Protein AF-A0A7W6DRS0-F1 (afdb_monomer)

Secondary structure (DSSP, 8-state):
--TT-S-GGGS-GGG--HHHHHHHHHHHHHTTHHHHHHHHHHHTTTT-S---------PPPGGG--PPP-------

pLDDT: mean 79.61, std 14.5, range [48.88, 97.75]

Mean predicted aligned error: 9.72 Å

Foldseek 3Di:
DDPQQQALCPPDCVCPDSVVNVVVVVVCVVVVVVVVCVVVVVVVPPPPPDDDDDDDDDGGDPSSPPDDDDPPPPPD

Organism: NCBI:txid943940

InterPro domains:
  IPR025161 Insertion element IS402-like domain [PF13340] (2-38)
  IPR052909 Transposase_6_like [PTHR46637] (3-70)

Structure (mmCIF, N/CA/C/O backbone):
data_AF-A0A7W6DRS0-F1
#
_entry.id   AF-A0A7W6DRS0-F1
#
loop_
_atom_site.group_PDB
_atom_site.id
_atom_site.type_symbol
_atom_site.label_atom_id
_atom_site.label_alt_id
_atom_site.label_comp_id
_atom_site.label_asym_id
_atom_site.label_entity_id
_atom_site.label_seq_id
_atom_site.pdbx_PDB_ins_code
_atom_site.Cartn_x
_atom_site.Cartn_y
_atom_site.Cartn_z
_atom_site.occupancy
_atom_site.B_iso_or_equiv
_atom_site.auth_seq_id
_atom_site.auth_comp_id
_atom_site.auth_asym_id
_atom_site.auth_atom_id
_atom_site.pdbx_PDB_model_num
ATOM 1 N N . MET A 1 1 ? 12.961 -16.463 0.447 1.00 51.19 1 MET A N 1
ATOM 2 C CA . MET A 1 1 ? 12.454 -15.210 -0.162 1.00 51.19 1 MET A CA 1
ATOM 3 C C . MET A 1 1 ? 13.121 -15.002 -1.511 1.00 51.19 1 MET A C 1
ATOM 5 O O . MET A 1 1 ? 14.343 -15.024 -1.582 1.00 51.19 1 MET A O 1
ATOM 9 N N . ASN A 1 2 ? 12.334 -14.875 -2.581 1.00 54.12 2 ASN A N 1
ATOM 10 C CA . ASN A 1 2 ? 12.842 -14.798 -3.951 1.00 54.12 2 ASN A CA 1
ATOM 11 C C . ASN A 1 2 ? 13.739 -13.552 -4.120 1.00 54.12 2 ASN A C 1
ATOM 13 O O . ASN A 1 2 ? 13.323 -12.442 -3.788 1.00 54.12 2 ASN A O 1
ATOM 17 N N . ARG A 1 3 ? 14.966 -13.721 -4.629 1.00 59.94 3 ARG A N 1
ATOM 18 C CA . ARG A 1 3 ? 16.035 -12.694 -4.716 1.00 59.94 3 ARG A CA 1
ATOM 19 C C . ARG A 1 3 ? 15.733 -11.534 -5.688 1.00 59.94 3 ARG A C 1
ATOM 21 O O . ARG A 1 3 ? 16.609 -10.740 -6.020 1.00 59.94 3 ARG A O 1
ATOM 28 N N . ASN A 1 4 ? 14.493 -11.421 -6.160 1.00 68.44 4 ASN A N 1
ATOM 29 C CA . ASN A 1 4 ? 14.134 -10.616 -7.324 1.00 68.44 4 ASN A CA 1
ATOM 30 C C . ASN A 1 4 ? 13.667 -9.196 -6.986 1.00 68.44 4 ASN A C 1
ATOM 32 O O . ASN A 1 4 ? 13.422 -8.411 -7.900 1.00 68.44 4 ASN A O 1
ATOM 36 N N . GLY A 1 5 ? 13.611 -8.832 -5.703 1.00 77.50 5 GLY A N 1
ATOM 37 C CA . GLY A 1 5 ? 13.393 -7.451 -5.275 1.00 77.50 5 GLY A CA 1
ATOM 38 C C . GLY A 1 5 ? 11.955 -6.948 -5.402 1.00 77.50 5 GLY A C 1
ATOM 39 O O . GLY A 1 5 ? 11.781 -5.739 -5.419 1.00 77.50 5 GLY A O 1
ATOM 40 N N . LEU A 1 6 ?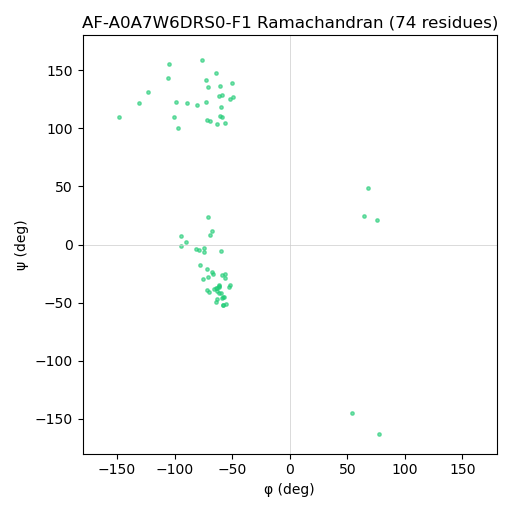 10.950 -7.835 -5.457 1.00 84.88 6 LEU A N 1
ATOM 41 C CA . LEU A 1 6 ? 9.513 -7.498 -5.529 1.00 84.88 6 LEU A CA 1
ATOM 42 C C . LEU A 1 6 ? 9.091 -6.839 -6.858 1.00 84.88 6 LEU A C 1
ATOM 44 O O . LEU A 1 6 ? 8.422 -5.806 -6.878 1.00 84.88 6 LEU A O 1
ATOM 48 N N . ARG A 1 7 ? 9.491 -7.418 -7.998 1.00 87.25 7 ARG A N 1
ATOM 49 C CA . ARG A 1 7 ? 9.065 -6.928 -9.322 1.00 87.25 7 ARG A CA 1
ATOM 50 C C . ARG A 1 7 ? 7.599 -7.266 -9.569 1.00 87.25 7 ARG A C 1
ATOM 52 O O . ARG A 1 7 ? 7.178 -8.398 -9.360 1.00 87.25 7 ARG A O 1
ATOM 59 N N . TRP A 1 8 ? 6.869 -6.352 -10.207 1.00 87.44 8 TRP A N 1
ATOM 60 C CA . TRP A 1 8 ? 5.513 -6.620 -10.714 1.00 87.44 8 TRP A CA 1
ATOM 61 C C . TRP A 1 8 ? 5.441 -7.808 -11.682 1.00 87.44 8 TRP A C 1
ATOM 63 O O . TRP A 1 8 ? 4.402 -8.449 -11.790 1.00 87.44 8 TRP A O 1
ATOM 73 N N . ARG A 1 9 ? 6.535 -8.091 -12.407 1.00 87.31 9 ARG A N 1
ATOM 74 C CA . ARG A 1 9 ? 6.631 -9.231 -13.334 1.00 87.31 9 ARG A CA 1
ATOM 75 C C . ARG A 1 9 ? 6.591 -10.583 -12.615 1.00 87.31 9 ARG A C 1
ATOM 77 O O . ARG A 1 9 ? 6.173 -11.553 -13.231 1.00 87.31 9 ARG A O 1
ATOM 84 N N . ASP A 1 10 ? 6.988 -10.619 -11.348 1.00 87.69 10 ASP A N 1
ATOM 85 C CA . ASP A 1 10 ? 7.044 -11.847 -10.556 1.00 87.69 10 ASP A CA 1
ATOM 86 C C . ASP A 1 10 ? 5.722 -12.111 -9.813 1.00 87.69 10 ASP A C 1
ATOM 88 O O . ASP A 1 10 ? 5.625 -13.066 -9.046 1.00 87.69 10 ASP A O 1
ATOM 92 N N . ALA A 1 11 ? 4.705 -11.261 -10.009 1.00 88.25 11 ALA A N 1
ATOM 93 C C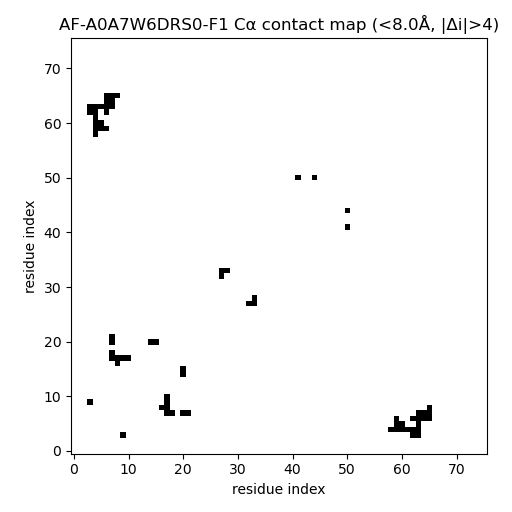A . ALA A 1 11 ? 3.382 -11.479 -9.443 1.00 88.25 11 ALA A CA 1
ATOM 94 C C . ALA A 1 11 ? 2.738 -12.757 -10.022 1.00 88.25 11 ALA A C 1
ATOM 96 O O . ALA A 1 11 ? 2.962 -13.068 -11.196 1.00 88.25 11 ALA A O 1
ATOM 97 N N . PRO A 1 12 ? 1.907 -13.473 -9.239 1.00 91.44 12 PRO A N 1
ATOM 98 C CA . PRO A 1 12 ? 1.184 -14.646 -9.721 1.00 91.44 12 PRO A CA 1
ATOM 99 C C . PRO A 1 12 ? 0.433 -14.386 -11.030 1.00 91.44 12 PRO A C 1
ATOM 101 O O . PRO A 1 12 ? -0.223 -13.354 -11.192 1.00 91.44 12 PRO A O 1
ATOM 104 N N . SER A 1 13 ? 0.481 -15.353 -11.948 1.00 89.88 13 SER A N 1
ATOM 105 C CA . SER A 1 13 ? -0.159 -15.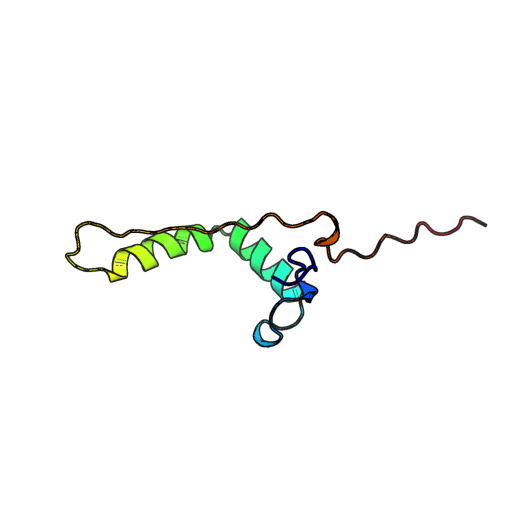260 -13.268 1.00 89.88 13 SER A CA 1
ATOM 106 C C . SER A 1 13 ? -1.674 -15.047 -13.194 1.00 89.88 13 SER A C 1
ATOM 108 O O . SER A 1 13 ? -2.239 -14.420 -14.088 1.00 89.88 13 SER A O 1
ATOM 110 N N . ALA A 1 14 ? -2.319 -15.485 -12.106 1.00 95.62 14 ALA A N 1
ATOM 111 C CA . ALA A 1 14 ? -3.738 -15.261 -11.825 1.00 95.62 14 ALA A CA 1
ATOM 112 C C . ALA A 1 14 ? -4.139 -13.770 -11.810 1.00 95.62 14 ALA A C 1
ATOM 114 O O . ALA A 1 14 ? -5.285 -13.435 -12.097 1.00 95.62 14 ALA A O 1
ATOM 115 N N . TYR A 1 1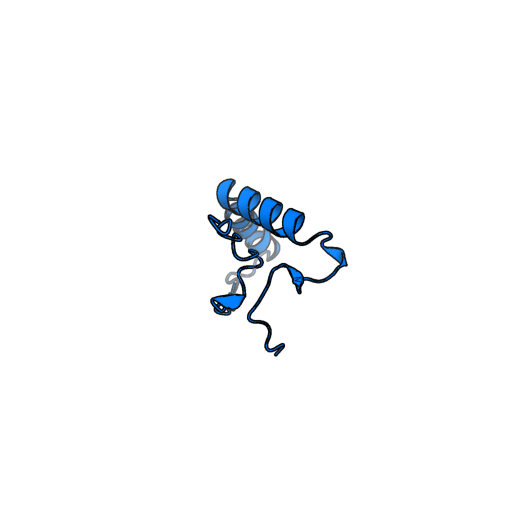5 ? -3.204 -12.852 -11.536 1.00 90.75 15 TYR A N 1
ATOM 116 C CA . TYR A 1 15 ? -3.462 -11.407 -11.587 1.00 90.75 15 TYR A CA 1
ATOM 117 C C . TYR A 1 15 ? -3.397 -10.813 -13.004 1.00 90.75 15 TYR A C 1
ATOM 119 O O . TYR A 1 15 ? -3.675 -9.624 -13.199 1.00 90.75 15 TYR A O 1
ATOM 127 N N . GLY A 1 16 ? -3.050 -11.630 -13.999 1.00 93.06 16 GLY A N 1
ATOM 128 C CA . GLY A 1 16 ? -2.918 -11.234 -15.391 1.00 93.06 16 GLY A CA 1
ATOM 129 C C . GLY A 1 16 ? -1.613 -10.486 -15.693 1.00 93.06 16 GLY A C 1
ATOM 130 O O . GLY A 1 16 ? -0.647 -10.535 -14.928 1.00 93.06 16 GLY A O 1
ATOM 131 N N . PRO A 1 17 ? -1.541 -9.784 -16.838 1.00 93.62 17 PRO A N 1
ATOM 132 C CA . PRO A 1 17 ? -0.315 -9.122 -17.269 1.00 93.62 17 PRO A CA 1
ATOM 133 C C . PRO A 1 17 ? 0.194 -8.083 -16.257 1.00 93.62 17 PRO A C 1
ATOM 135 O O . PRO A 1 17 ? -0.523 -7.149 -15.892 1.00 93.62 17 PRO A O 1
ATOM 138 N N . HIS A 1 18 ? 1.475 -8.168 -15.884 1.00 89.75 18 HIS A N 1
ATOM 139 C CA . HIS A 1 18 ? 2.110 -7.293 -14.881 1.00 89.75 18 HIS A CA 1
ATOM 140 C C . HIS A 1 18 ? 1.923 -5.781 -15.125 1.00 89.75 18 HIS A C 1
ATOM 142 O O . HIS A 1 18 ? 1.770 -5.007 -14.181 1.00 89.75 18 HIS A O 1
ATOM 148 N N . LYS A 1 19 ? 1.894 -5.332 -16.391 1.00 88.12 19 LYS A N 1
ATOM 149 C CA . LYS A 1 19 ? 1.624 -3.921 -16.735 1.00 88.12 19 LYS A CA 1
ATOM 150 C C . LYS A 1 19 ? 0.202 -3.500 -16.358 1.00 88.12 19 LYS A C 1
ATOM 152 O O . LYS A 1 19 ? -0.006 -2.372 -15.911 1.00 88.12 19 LYS A O 1
ATOM 157 N N . THR A 1 20 ? -0.767 -4.389 -16.549 1.00 93.06 20 THR A N 1
ATOM 158 C CA . THR A 1 20 ? -2.172 -4.164 -16.195 1.00 93.06 20 THR A CA 1
ATOM 159 C C . THR A 1 20 ? -2.340 -4.146 -14.681 1.00 93.06 20 THR A C 1
ATOM 161 O O . THR A 1 20 ? -3.023 -3.259 -14.167 1.00 93.06 20 THR A O 1
ATOM 164 N N . LEU A 1 21 ? -1.652 -5.046 -13.969 1.00 92.06 21 LEU A N 1
ATOM 165 C CA . LEU A 1 21 ? -1.630 -5.084 -12.507 1.00 92.06 21 LEU A CA 1
ATOM 166 C C . LEU A 1 21 ? -1.129 -3.760 -11.911 1.00 92.06 21 LEU A C 1
ATOM 168 O O . LEU A 1 21 ? -1.847 -3.138 -11.131 1.00 92.06 21 LEU A O 1
ATOM 172 N N . TYR A 1 22 ? 0.036 -3.270 -12.353 1.00 90.25 22 TYR A N 1
ATOM 173 C CA . TYR A 1 22 ? 0.570 -1.979 -11.899 1.00 90.25 22 TYR A CA 1
ATOM 174 C C . TYR A 1 22 ? -0.401 -0.819 -12.172 1.00 90.25 22 TYR A C 1
ATOM 176 O O . TYR A 1 22 ? -0.655 0.007 -11.296 1.00 90.25 22 TYR A O 1
ATOM 184 N N . ARG A 1 23 ? -0.986 -0.753 -13.378 1.00 93.38 23 ARG A N 1
ATOM 185 C CA . ARG A 1 23 ? -1.941 0.311 -13.736 1.00 93.38 23 ARG A CA 1
ATOM 186 C C . ARG A 1 23 ? -3.203 0.267 -12.880 1.00 93.38 23 ARG A C 1
ATOM 188 O O . ARG A 1 23 ? -3.702 1.324 -12.500 1.00 93.38 23 ARG A O 1
ATOM 195 N N . ARG A 1 24 ? -3.727 -0.926 -12.588 1.00 94.75 24 ARG A N 1
ATOM 196 C CA . ARG A 1 24 ? -4.888 -1.103 -11.708 1.00 94.75 24 ARG A CA 1
ATOM 197 C C . ARG A 1 24 ? -4.556 -0.654 -10.292 1.00 94.75 24 ARG A C 1
ATOM 199 O O . ARG A 1 24 ? -5.291 0.165 -9.753 1.00 94.75 24 ARG A O 1
ATOM 206 N N . TRP A 1 25 ? -3.436 -1.128 -9.751 1.00 93.25 25 TRP A N 1
ATOM 207 C CA . TRP A 1 25 ? -2.962 -0.750 -8.423 1.00 93.25 25 TRP A CA 1
ATOM 208 C C . TRP A 1 25 ? -2.830 0.771 -8.293 1.00 93.25 25 TRP A C 1
ATOM 210 O O . TRP A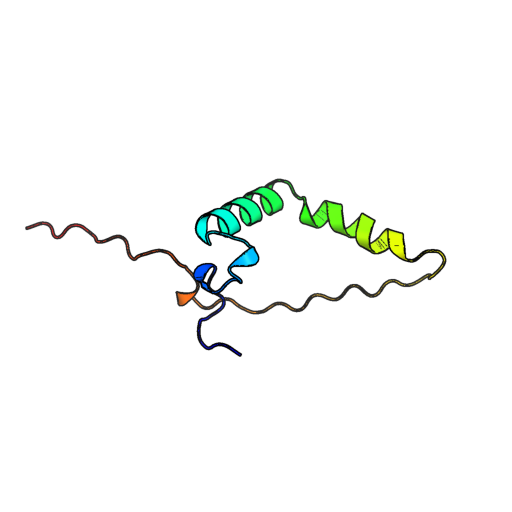 1 25 ? -3.456 1.361 -7.418 1.00 93.25 25 TRP A O 1
ATOM 220 N N . LYS A 1 26 ? -2.142 1.430 -9.237 1.00 94.06 26 LYS A N 1
ATOM 221 C CA . LYS A 1 26 ? -1.980 2.892 -9.236 1.00 94.06 26 LYS A CA 1
ATOM 222 C C . LYS A 1 26 ? -3.325 3.627 -9.271 1.00 94.06 26 LYS A C 1
ATOM 224 O O . LYS A 1 26 ? -3.545 4.520 -8.462 1.00 94.06 26 LYS A O 1
ATOM 229 N N . ARG A 1 27 ? -4.251 3.216 -10.148 1.00 97.00 27 ARG A N 1
ATOM 230 C CA . ARG A 1 27 ? -5.601 3.808 -10.217 1.00 97.00 27 ARG A CA 1
ATOM 231 C C . ARG A 1 27 ? -6.384 3.622 -8.918 1.00 97.00 27 ARG A C 1
ATOM 233 O O . ARG A 1 27 ? -7.174 4.485 -8.560 1.00 97.00 27 ARG A O 1
ATOM 240 N N . TRP A 1 28 ? -6.216 2.492 -8.237 1.00 97.00 28 TRP A N 1
ATOM 241 C CA . TRP A 1 28 ? -6.877 2.227 -6.959 1.00 97.00 28 TRP A CA 1
ATOM 242 C C . TRP A 1 28 ? -6.292 3.068 -5.827 1.00 97.00 28 TRP A C 1
ATOM 244 O O . TRP A 1 28 ? -7.063 3.602 -5.030 1.00 97.00 28 TRP A O 1
ATOM 254 N N . CYS A 1 29 ? -4.969 3.252 -5.803 1.00 95.81 29 CYS A N 1
ATOM 255 C CA . CYS A 1 29 ? -4.305 4.194 -4.903 1.00 95.81 29 CYS A CA 1
ATOM 256 C C . CYS A 1 29 ? -4.824 5.620 -5.113 1.00 95.81 29 CYS A C 1
ATOM 258 O O . CYS A 1 29 ? -5.280 6.240 -4.161 1.00 95.81 29 CYS A O 1
ATOM 260 N N . GLU A 1 30 ? -4.822 6.113 -6.355 1.00 97.50 30 GLU A N 1
ATOM 261 C CA . GLU A 1 30 ? -5.281 7.470 -6.699 1.00 97.50 30 GLU A CA 1
ATOM 262 C C . GLU A 1 30 ? -6.763 7.687 -6.367 1.00 97.50 30 GLU A C 1
ATOM 264 O O . GLU A 1 30 ? -7.157 8.764 -5.936 1.00 97.50 30 GLU A O 1
ATOM 269 N N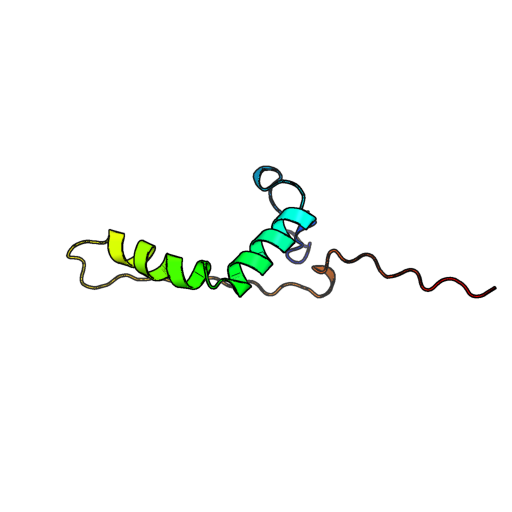 . LYS A 1 31 ? -7.596 6.651 -6.518 1.00 97.75 31 LYS A N 1
ATOM 270 C CA . LYS A 1 31 ? -9.013 6.695 -6.133 1.00 97.75 31 LYS A CA 1
ATOM 271 C C . LYS A 1 31 ? -9.244 6.515 -4.628 1.00 97.75 31 LYS A C 1
ATOM 273 O O . LYS A 1 31 ? -10.392 6.585 -4.193 1.00 97.75 31 LYS A O 1
ATOM 278 N N . GLY A 1 32 ? -8.212 6.246 -3.829 1.00 96.69 32 GLY A N 1
ATOM 279 C CA . GLY A 1 32 ? -8.347 5.976 -2.395 1.00 96.69 32 GLY A CA 1
ATOM 280 C C . GLY A 1 32 ? -9.138 4.702 -2.081 1.00 96.69 32 GLY A C 1
ATOM 281 O O . GLY A 1 32 ? -9.732 4.600 -1.014 1.00 96.69 32 GLY A O 1
ATOM 282 N N . ILE A 1 33 ? -9.185 3.732 -3.002 1.00 96.50 33 ILE A N 1
ATOM 283 C CA . ILE A 1 33 ? -9.978 2.502 -2.834 1.00 96.50 33 ILE A CA 1
ATOM 284 C C . ILE A 1 33 ? -9.492 1.699 -1.625 1.00 96.50 33 ILE A C 1
ATOM 286 O O . ILE A 1 33 ? -10.313 1.244 -0.838 1.00 96.50 33 ILE A O 1
ATOM 290 N N . PHE A 1 34 ? -8.175 1.593 -1.431 1.00 92.06 34 PHE A N 1
ATOM 291 C CA . PHE A 1 34 ? -7.606 0.891 -0.278 1.00 92.06 34 PHE A CA 1
ATOM 292 C C . PHE A 1 34 ? -8.054 1.506 1.052 1.00 92.06 34 PHE A C 1
ATOM 294 O O . PHE A 1 34 ? -8.456 0.781 1.952 1.00 92.06 34 PHE A O 1
ATOM 301 N N . ALA A 1 35 ? -8.087 2.839 1.150 1.00 92.00 35 ALA A N 1
ATOM 302 C CA . ALA A 1 35 ? -8.572 3.521 2.349 1.00 92.00 35 ALA A CA 1
ATOM 303 C C . ALA A 1 35 ? -10.063 3.244 2.606 1.00 92.00 35 ALA A C 1
ATOM 305 O O . ALA A 1 35 ? -10.462 3.055 3.748 1.00 92.00 35 ALA A O 1
ATOM 306 N N . ARG A 1 36 ? -10.880 3.156 1.548 1.00 93.62 36 ARG A N 1
ATOM 307 C CA . ARG A 1 36 ? -12.314 2.828 1.655 1.00 93.62 36 ARG A CA 1
ATOM 308 C C . ARG A 1 36 ? -12.586 1.367 2.014 1.00 93.62 36 ARG A C 1
ATOM 310 O O . ARG A 1 36 ? -13.676 1.071 2.484 1.00 93.62 36 ARG A O 1
ATOM 317 N N . MET A 1 37 ? -11.636 0.462 1.782 1.00 91.06 37 MET A N 1
ATOM 318 C CA . MET A 1 37 ? -11.758 -0.945 2.182 1.00 91.06 37 MET A CA 1
ATOM 319 C C . MET A 1 37 ? -11.551 -1.135 3.687 1.00 91.06 37 MET A C 1
ATOM 321 O O . MET A 1 37 ? -12.161 -2.032 4.261 1.00 91.06 37 MET A O 1
ATOM 325 N N . MET A 1 38 ? -10.746 -0.281 4.332 1.00 87.00 38 MET A N 1
ATOM 326 C CA . MET A 1 38 ? -10.419 -0.418 5.758 1.00 87.00 38 MET A CA 1
ATOM 327 C C . MET A 1 38 ? -11.656 -0.433 6.674 1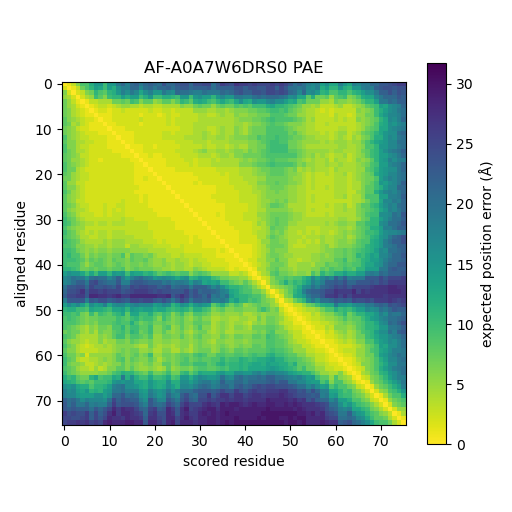.00 87.00 38 MET A C 1
ATOM 329 O O . MET A 1 38 ? -11.727 -1.326 7.515 1.00 87.00 38 MET A O 1
ATOM 333 N N . PRO A 1 39 ? -12.660 0.458 6.513 1.00 86.31 39 PRO A N 1
ATOM 334 C CA . PRO A 1 39 ? -13.890 0.387 7.302 1.00 86.31 39 PRO A CA 1
ATOM 335 C C . PRO A 1 39 ? -14.679 -0.907 7.091 1.00 86.31 39 PRO A C 1
ATOM 337 O O . PRO A 1 39 ? -15.240 -1.427 8.046 1.00 86.31 39 PRO A O 1
ATOM 340 N N . GLY A 1 40 ? -14.698 -1.442 5.863 1.00 85.75 40 GLY A N 1
ATOM 341 C CA . GLY A 1 40 ? -15.366 -2.711 5.565 1.00 85.75 40 GLY A CA 1
ATOM 342 C C . GLY A 1 40 ? -14.725 -3.877 6.316 1.00 85.75 40 GLY A C 1
ATOM 343 O O . GLY A 1 40 ? -15.424 -4.626 6.988 1.00 85.75 40 GLY A O 1
ATOM 344 N N . LEU A 1 41 ? -13.392 -3.956 6.289 1.00 83.12 41 LEU A N 1
ATOM 345 C CA . LEU A 1 41 ? -12.631 -4.959 7.044 1.00 83.12 41 LEU A CA 1
ATOM 346 C C . LEU A 1 41 ? -12.811 -4.806 8.561 1.00 83.12 41 LEU A C 1
ATOM 348 O O . LEU A 1 41 ? -12.908 -5.797 9.271 1.00 83.12 41 LEU A O 1
ATOM 352 N N . ALA A 1 42 ? -12.888 -3.573 9.065 1.00 81.69 42 ALA A N 1
ATOM 353 C CA . ALA A 1 42 ? -13.132 -3.325 10.484 1.00 81.69 42 ALA A CA 1
ATOM 354 C C . ALA A 1 42 ? -14.575 -3.659 10.915 1.00 81.69 42 ALA A C 1
ATOM 356 O O . ALA A 1 42 ? -14.797 -3.997 12.073 1.00 81.69 42 ALA A O 1
ATOM 357 N N . SER A 1 43 ? -15.552 -3.565 10.003 1.00 77.81 43 SER A N 1
ATOM 358 C CA . SER A 1 43 ? -16.978 -3.765 10.306 1.00 77.81 43 SER A CA 1
ATOM 359 C C . SER A 1 43 ? -17.412 -5.226 10.446 1.00 77.81 43 SER A C 1
ATOM 361 O O . SER A 1 43 ? -18.466 -5.487 11.019 1.00 77.81 43 SER A O 1
ATOM 363 N N . GLU A 1 44 ? -16.617 -6.181 9.959 1.00 66.25 44 GLU A N 1
ATOM 364 C CA . GLU A 1 44 ? -16.972 -7.609 9.953 1.00 66.25 44 GLU A CA 1
ATOM 365 C C . GLU A 1 44 ? -16.882 -8.266 11.352 1.00 66.25 44 GLU A C 1
ATOM 367 O O . GLU A 1 44 ? -17.313 -9.401 11.533 1.00 66.25 44 GLU A O 1
ATOM 372 N N . HIS A 1 45 ? -16.384 -7.542 12.364 1.00 63.88 45 HIS A N 1
ATOM 373 C CA . HIS A 1 45 ? -16.040 -8.078 13.691 1.00 63.88 45 HIS A CA 1
ATOM 374 C C . HIS A 1 45 ? -17.115 -7.966 14.801 1.00 63.88 45 HIS A C 1
ATOM 376 O O . HIS A 1 45 ? -16.845 -8.338 15.939 1.00 63.88 45 HIS A O 1
ATOM 382 N N . GLY A 1 46 ? -18.351 -7.531 14.524 1.00 66.00 46 GLY A N 1
ATOM 383 C CA . GLY A 1 46 ? -19.432 -7.550 15.536 1.00 66.00 46 GLY A CA 1
ATOM 384 C C . GLY A 1 46 ? -19.092 -6.840 16.870 1.00 66.00 46 GLY A C 1
ATOM 385 O O . GLY A 1 46 ? -18.405 -5.823 16.870 1.00 66.00 46 GLY A O 1
ATOM 386 N N . GLU A 1 47 ? -19.584 -7.356 18.011 1.00 60.72 47 GLU A N 1
ATOM 387 C CA . GLU A 1 47 ? -19.359 -6.815 19.375 1.00 60.72 47 GLU A CA 1
ATOM 388 C C . GLU A 1 47 ? -17.912 -6.969 19.911 1.00 60.72 47 GLU A C 1
ATOM 390 O O . GLU A 1 47 ? -17.648 -6.673 21.082 1.00 60.72 47 GLU A O 1
ATOM 395 N N . GLU A 1 48 ? -16.938 -7.411 19.105 1.00 62.91 48 GLU A N 1
ATOM 396 C CA . GLU A 1 48 ? -15.536 -7.423 19.532 1.00 62.91 48 GLU A CA 1
ATOM 397 C C . GLU A 1 48 ? -14.979 -5.992 19.585 1.00 62.91 48 GLU A C 1
ATOM 399 O O . GLU A 1 48 ? -14.683 -5.351 18.579 1.00 62.91 48 GLU A O 1
ATOM 404 N N . LYS A 1 49 ? -14.791 -5.485 20.808 1.00 64.62 49 LYS A N 1
ATOM 405 C CA . LYS A 1 49 ? -14.292 -4.131 21.116 1.00 64.62 49 LYS A CA 1
ATOM 406 C C . LYS A 1 49 ? -12.890 -3.806 20.574 1.00 64.62 49 LYS A C 1
ATOM 408 O O . LYS A 1 49 ? -12.424 -2.680 20.764 1.00 64.62 49 LYS A O 1
ATOM 413 N N . THR A 1 50 ? -12.161 -4.747 19.972 1.00 68.44 50 THR A N 1
ATOM 414 C CA . THR A 1 50 ? -10.773 -4.521 19.535 1.00 68.44 50 THR A CA 1
ATOM 415 C C . THR A 1 50 ? -10.426 -5.337 18.292 1.00 68.44 50 THR A C 1
ATOM 417 O O . THR A 1 50 ? -10.237 -6.545 18.368 1.00 68.44 50 THR A O 1
ATOM 420 N N . VAL A 1 51 ? -10.266 -4.647 17.160 1.00 75.06 51 VAL A N 1
ATOM 421 C CA . VAL A 1 51 ? -9.773 -5.221 15.899 1.00 75.06 51 VAL A CA 1
ATOM 422 C C . VAL A 1 51 ? -8.281 -4.910 15.759 1.00 75.06 51 VAL A C 1
ATOM 424 O O . VAL A 1 51 ? -7.883 -3.744 15.773 1.00 75.06 51 VAL A O 1
ATOM 427 N N . MET A 1 52 ? -7.447 -5.943 15.614 1.00 81.75 52 MET A N 1
ATOM 428 C CA . MET A 1 52 ? -6.003 -5.803 15.394 1.00 81.75 52 MET A CA 1
ATOM 429 C C . MET A 1 52 ? -5.683 -5.911 13.901 1.00 81.75 52 MET A C 1
ATOM 431 O O . MET A 1 52 ? -5.616 -7.003 13.344 1.00 81.75 52 MET A O 1
ATOM 435 N N . ILE A 1 53 ? -5.476 -4.764 13.255 1.00 81.38 53 ILE A N 1
ATOM 436 C CA . ILE A 1 53 ? -5.057 -4.684 11.853 1.00 81.38 53 ILE A CA 1
ATOM 437 C C . ILE A 1 53 ? -3.555 -4.403 11.815 1.00 81.38 53 ILE A C 1
ATOM 439 O O . ILE A 1 53 ? -3.128 -3.297 12.142 1.00 81.38 53 ILE A O 1
ATOM 443 N N . ASP A 1 54 ? -2.766 -5.389 11.390 1.00 85.69 54 ASP A N 1
ATOM 444 C CA . ASP A 1 54 ? -1.331 -5.222 11.145 1.00 85.69 54 ASP A CA 1
ATOM 445 C C . ASP A 1 54 ? -1.015 -5.147 9.643 1.00 85.69 54 ASP A C 1
ATOM 447 O O . ASP A 1 54 ? -1.759 -5.648 8.795 1.00 85.69 54 ASP A O 1
ATOM 451 N N . ALA A 1 55 ? 0.111 -4.517 9.308 1.00 83.00 55 ALA A N 1
ATOM 452 C CA . ALA A 1 55 ? 0.644 -4.481 7.957 1.00 83.00 55 ALA A CA 1
ATOM 453 C C . ALA A 1 55 ? 2.130 -4.850 7.953 1.00 83.00 55 ALA A C 1
ATOM 455 O O . ALA A 1 55 ? 2.975 -4.145 8.499 1.00 83.00 55 ALA A O 1
ATOM 456 N N . THR A 1 56 ? 2.479 -5.897 7.208 1.00 87.19 56 THR A N 1
ATOM 457 C CA . THR A 1 56 ? 3.879 -6.190 6.890 1.00 87.19 56 THR A CA 1
ATOM 458 C C . THR A 1 56 ? 4.279 -5.471 5.604 1.00 87.19 56 THR A C 1
ATOM 460 O O . THR A 1 56 ? 3.698 -5.708 4.543 1.00 87.19 56 THR A O 1
ATOM 463 N N . TYR A 1 57 ? 5.305 -4.620 5.667 1.00 83.50 57 TYR A N 1
ATOM 464 C CA . TYR A 1 57 ? 5.881 -3.988 4.480 1.00 83.50 57 TYR A CA 1
ATOM 465 C C . TYR A 1 57 ? 7.232 -4.615 4.118 1.00 83.50 57 TYR A C 1
ATOM 467 O O . TYR A 1 57 ? 8.043 -4.946 4.980 1.00 83.50 57 TYR A O 1
ATOM 475 N N . LEU A 1 58 ? 7.500 -4.743 2.818 1.00 84.19 58 LEU A N 1
ATOM 476 C CA . LEU A 1 58 ? 8.794 -5.174 2.295 1.00 84.19 58 LEU A CA 1
ATOM 477 C C . LEU A 1 58 ? 9.334 -4.102 1.348 1.00 84.19 58 LEU A C 1
ATOM 479 O O . LEU A 1 58 ? 8.634 -3.634 0.447 1.00 84.19 58 LEU A O 1
ATOM 483 N N . LYS A 1 59 ? 10.596 -3.707 1.531 1.00 84.12 59 LYS A N 1
ATOM 484 C CA . LYS A 1 59 ? 11.236 -2.697 0.683 1.00 84.12 59 LYS A CA 1
ATOM 485 C C . LYS A 1 59 ? 11.543 -3.270 -0.702 1.00 84.12 59 LYS A C 1
ATOM 487 O O . LYS A 1 59 ? 12.293 -4.235 -0.833 1.00 84.12 59 LYS A O 1
ATOM 492 N N . ALA A 1 60 ? 11.011 -2.637 -1.745 1.00 84.62 60 ALA A N 1
ATOM 493 C CA . ALA A 1 60 ? 11.360 -2.969 -3.122 1.00 84.62 60 ALA A CA 1
ATOM 494 C C . ALA A 1 60 ? 12.795 -2.515 -3.448 1.00 84.62 60 ALA A C 1
ATOM 496 O O . ALA A 1 60 ? 13.202 -1.398 -3.114 1.00 84.62 60 ALA A O 1
ATOM 497 N N . HIS A 1 61 ? 13.570 -3.374 -4.114 1.00 82.75 61 HIS A N 1
ATOM 498 C CA . HIS A 1 61 ? 14.926 -3.033 -4.555 1.00 82.75 61 HIS A CA 1
ATOM 499 C C . HIS A 1 61 ? 14.881 -2.115 -5.791 1.00 82.75 61 HIS A C 1
ATOM 501 O O . HIS A 1 61 ? 13.913 -2.132 -6.543 1.00 82.75 61 HIS A O 1
ATOM 507 N N . ARG A 1 62 ? 15.942 -1.353 -6.094 1.00 75.44 62 ARG A N 1
ATOM 508 C CA . ARG A 1 62 ? 15.999 -0.506 -7.311 1.00 75.44 62 ARG A CA 1
ATOM 509 C C . ARG A 1 62 ? 15.680 -1.290 -8.596 1.00 75.44 62 ARG A C 1
ATOM 511 O O . ARG A 1 62 ? 15.015 -0.783 -9.499 1.00 75.44 62 ARG A O 1
ATOM 518 N N . THR A 1 63 ? 16.116 -2.546 -8.663 1.00 76.94 63 THR A N 1
ATOM 519 C CA . THR A 1 63 ? 15.868 -3.457 -9.797 1.00 76.94 63 THR A CA 1
ATOM 520 C C . THR A 1 63 ? 14.434 -4.002 -9.856 1.00 76.94 63 THR A C 1
ATOM 522 O O . THR A 1 63 ? 14.106 -4.734 -10.786 1.00 76.94 63 THR A O 1
ATOM 525 N 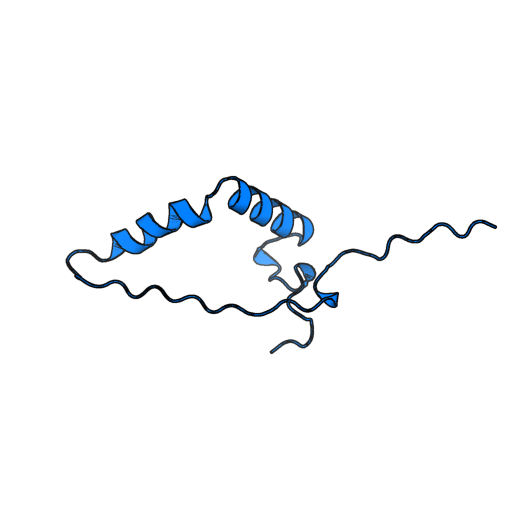N . ALA A 1 64 ? 13.575 -3.666 -8.886 1.00 78.69 64 ALA 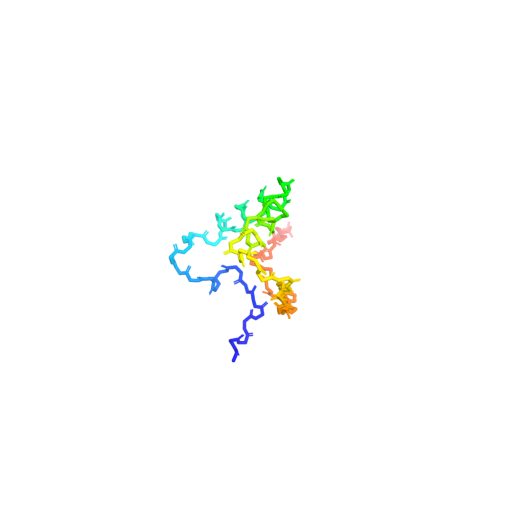A N 1
ATOM 526 C CA . ALA A 1 64 ? 12.148 -3.993 -8.886 1.00 78.69 64 ALA A CA 1
ATOM 527 C C . ALA A 1 64 ? 11.378 -3.258 -9.985 1.00 78.69 64 ALA A C 1
ATOM 529 O O . ALA A 1 64 ? 10.309 -3.692 -10.419 1.00 78.69 64 ALA A O 1
ATOM 530 N N . THR A 1 65 ? 11.925 -2.123 -10.426 1.00 70.50 65 THR A N 1
ATOM 531 C CA . THR A 1 65 ? 11.381 -1.350 -11.532 1.00 70.50 65 THR A CA 1
ATOM 532 C C . THR A 1 65 ? 11.452 -2.210 -12.793 1.00 70.50 65 THR A C 1
ATOM 534 O O . THR A 1 65 ? 12.497 -2.395 -13.402 1.00 70.50 65 THR A O 1
ATOM 537 N N . SER A 1 66 ? 10.317 -2.766 -13.218 1.00 66.25 66 SER A N 1
ATOM 538 C CA . SER A 1 66 ? 10.193 -3.542 -14.462 1.00 66.25 66 SER A CA 1
ATOM 539 C C . SER A 1 66 ? 10.290 -2.662 -15.722 1.00 66.25 66 SER A C 1
ATOM 541 O O . SER A 1 66 ? 9.750 -3.005 -16.775 1.00 66.25 66 SER A O 1
ATOM 543 N N . MET A 1 67 ? 10.932 -1.499 -15.600 1.00 62.62 67 MET A N 1
ATOM 544 C CA . MET A 1 67 ? 11.197 -0.558 -16.674 1.00 62.62 67 MET A CA 1
ATOM 545 C C . MET A 1 67 ? 12.413 -1.061 -17.443 1.00 62.62 67 MET A C 1
ATOM 547 O O . MET A 1 67 ? 13.497 -1.204 -16.882 1.00 62.62 67 MET A O 1
ATOM 551 N N . ALA A 1 68 ? 12.243 -1.325 -18.736 1.00 61.12 68 ALA A N 1
ATOM 552 C CA . ALA A 1 68 ? 13.395 -1.486 -19.610 1.00 61.12 68 ALA A CA 1
ATOM 553 C C . ALA A 1 68 ? 14.198 -0.177 -19.586 1.00 61.12 68 ALA A C 1
ATOM 555 O O . ALA A 1 68 ? 13.605 0.905 -19.657 1.00 61.12 68 ALA A O 1
ATOM 556 N N . ALA A 1 69 ? 15.527 -0.263 -19.488 1.00 58.84 69 ALA A N 1
ATOM 557 C CA . ALA A 1 69 ? 16.374 0.895 -19.732 1.00 58.84 69 ALA A CA 1
ATOM 558 C C . ALA A 1 69 ? 15.973 1.486 -21.090 1.00 58.84 69 ALA A C 1
ATOM 560 O O . ALA A 1 69 ? 15.913 0.769 -22.093 1.00 58.84 69 ALA A O 1
ATOM 561 N N . LYS A 1 70 ? 15.639 2.779 -21.122 1.00 56.59 70 LYS A N 1
ATOM 562 C CA . LYS A 1 70 ? 15.396 3.477 -22.384 1.00 56.59 70 LYS A CA 1
ATOM 563 C C . LYS A 1 70 ? 16.714 3.379 -23.154 1.00 56.59 70 LYS A C 1
ATOM 565 O O . LYS A 1 70 ? 17.699 3.962 -22.703 1.00 56.59 70 LYS A O 1
ATOM 570 N N . LYS A 1 71 ? 16.769 2.606 -24.249 1.00 55.91 71 LYS A N 1
ATOM 571 C CA . LYS A 1 71 ? 17.910 2.654 -25.173 1.00 55.91 71 LYS A CA 1
ATOM 572 C C . LYS A 1 71 ? 18.015 4.115 -25.600 1.00 55.91 71 LYS A C 1
ATOM 574 O O . LYS A 1 71 ? 17.155 4.601 -26.332 1.00 55.91 71 LYS A O 1
ATOM 579 N N . ARG A 1 72 ? 18.998 4.846 -25.069 1.00 50.78 72 ARG A N 1
ATOM 580 C CA . ARG A 1 72 ? 19.418 6.098 -25.690 1.00 50.78 72 ARG A CA 1
ATOM 581 C C . ARG A 1 72 ? 19.871 5.672 -27.080 1.00 50.78 72 ARG A C 1
ATOM 583 O O . ARG A 1 72 ? 20.710 4.778 -27.175 1.00 50.78 72 ARG A O 1
ATOM 590 N N . GLY A 1 73 ? 19.204 6.176 -28.117 1.00 48.88 73 GLY A N 1
ATOM 591 C CA . GLY A 1 73 ? 19.630 5.921 -29.487 1.00 48.88 73 GLY A CA 1
ATOM 592 C C . GLY A 1 73 ? 21.117 6.232 -29.562 1.00 48.88 73 GLY A C 1
ATOM 593 O O . GLY A 1 73 ? 21.536 7.285 -29.080 1.00 48.88 73 GLY A O 1
ATOM 594 N N . ALA A 1 74 ? 21.905 5.277 -30.052 1.00 53.09 74 ALA A N 1
ATOM 595 C CA . ALA A 1 74 ? 23.262 5.575 -30.456 1.00 53.09 74 ALA A CA 1
ATOM 596 C C . ALA A 1 74 ? 23.131 6.647 -31.538 1.00 53.09 74 ALA A C 1
ATOM 598 O O . ALA A 1 74 ? 22.563 6.385 -32.598 1.00 53.09 74 ALA A O 1
ATOM 599 N N . VAL A 1 75 ? 23.532 7.871 -31.207 1.00 50.75 75 VAL A N 1
ATOM 600 C CA . VAL A 1 75 ? 23.828 8.866 -32.228 1.00 50.75 75 VAL A CA 1
ATOM 601 C C . VAL A 1 75 ? 25.095 8.334 -32.882 1.00 50.75 75 VAL A C 1
ATOM 603 O O . VAL A 1 75 ? 26.132 8.261 -32.222 1.00 50.75 75 VAL A O 1
ATOM 606 N N . VAL A 1 76 ? 24.930 7.804 -34.094 1.00 51.94 76 VAL A N 1
ATOM 607 C CA . VAL A 1 76 ? 26.033 7.547 -35.024 1.00 51.94 76 VAL A CA 1
ATOM 608 C C . VAL A 1 76 ? 26.515 8.894 -35.537 1.00 51.94 76 VAL A C 1
ATOM 610 O O . VAL A 1 76 ? 25.632 9.737 -35.820 1.00 51.94 76 VAL A O 1
#

Radius of gyration: 18.38 Å; Cα contacts (8 Å, |Δi|>4): 36; chains: 1; bounding box: 46×24×56 Å

Solvent-accessible surface area (backbone atoms only — not comparable to full-atom values): 5131 Å² total; per-residue (Å²): 130,81,93,60,30,76,27,54,76,76,51,64,70,91,68,49,60,38,71,59,40,54,53,50,52,52,54,35,60,77,67,43,46,67,68,63,45,50,62,58,69,64,61,77,54,72,92,58,92,74,84,88,85,83,82,93,84,80,84,65,39,85,76,16,57,84,66,74,79,79,78,72,75,80,82,125

Sequence (76 aa):
MNRNGLRWRDAPSAYGPHKTLYRRWKRWCEKGIFARMMPGLASEHGEEKTVMIDATYLKAHRTATSMAAKKRGAVV